Protein AF-A0A5K7ZVQ7-F1 (afdb_monomer)

Radius of gyration: 15.9 Å; Cα contacts (8 Å, |Δi|>4): 25; chains: 1; bounding box: 42×16×41 Å

pLDDT: mean 86.77, std 16.88, range [46.22, 98.75]

Sequence (63 aa):
MRKTSLDEQILRASKEIVVKFIETGRISPTGFPEAFKSIYRSVDETVKQSVDVDTADENGGEA

Nearest PDB structures (foldseek):
  6o35-assembly1_C-2  TM=5.838E-01  e=2.185E+00  synthetic construct
  6o35-assembly1_B-2  TM=5.814E-01  e=6.016E+00  synthetic construct
  6o35-assembly1_A  TM=5.745E-01  e=6.016E+00  synthetic construct

Mean predicted aligned error: 7.19 Å

Structure (mmCIF, N/CA/C/O backbone):
data_AF-A0A5K7ZVQ7-F1
#
_entry.id   AF-A0A5K7ZVQ7-F1
#
loop_
_atom_site.group_PDB
_atom_site.id
_atom_site.type_symbol
_atom_site.label_atom_id
_atom_site.label_alt_id
_atom_site.label_comp_id
_atom_site.label_asym_id
_atom_site.label_entity_id
_atom_site.label_seq_id
_atom_site.pdbx_PDB_ins_code
_atom_site.Cartn_x
_atom_site.Cartn_y
_atom_site.Cartn_z
_at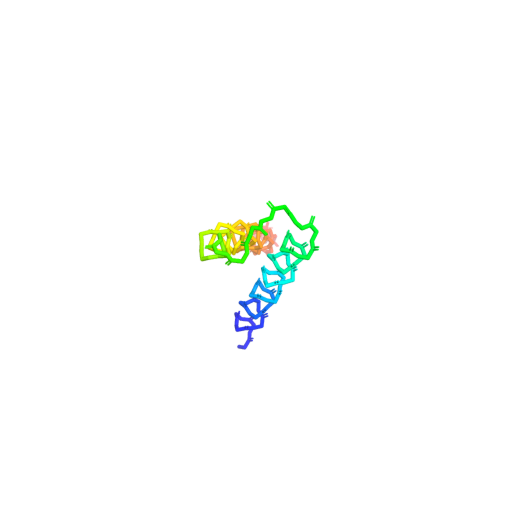om_site.occupancy
_atom_site.B_iso_or_equiv
_atom_site.auth_seq_id
_atom_site.auth_comp_id
_atom_site.auth_asym_id
_atom_site.auth_atom_id
_atom_site.pdbx_PDB_model_num
ATOM 1 N N . MET A 1 1 ? -1.970 2.386 24.162 1.00 57.66 1 MET A N 1
ATOM 2 C CA . MET A 1 1 ? -1.119 1.536 23.294 1.00 57.66 1 MET A CA 1
ATOM 3 C C . MET A 1 1 ? -1.848 0.831 22.139 1.00 57.66 1 MET A C 1
ATOM 5 O O . MET A 1 1 ? -1.157 0.361 21.253 1.00 57.66 1 MET A O 1
ATOM 9 N N . ARG A 1 2 ? -3.194 0.792 22.056 1.00 58.72 2 ARG A N 1
ATOM 10 C CA . ARG A 1 2 ? -3.900 0.160 20.912 1.00 58.72 2 ARG A CA 1
ATOM 11 C C . ARG A 1 2 ? -3.812 0.929 19.581 1.00 58.72 2 ARG A C 1
ATOM 13 O O . ARG A 1 2 ? -3.568 0.301 18.562 1.00 58.72 2 ARG A O 1
ATOM 20 N N . LYS A 1 3 ? -3.946 2.265 19.583 1.00 61.25 3 LYS A N 1
ATOM 21 C CA . LYS A 1 3 ? -3.907 3.073 18.342 1.00 61.25 3 LYS A CA 1
ATOM 22 C C . LYS A 1 3 ? -2.590 2.933 17.573 1.00 61.25 3 LYS A C 1
ATOM 24 O O . LYS A 1 3 ? -2.618 2.636 16.390 1.00 61.25 3 LYS A O 1
ATOM 29 N N . THR A 1 4 ? -1.457 3.016 18.271 1.00 71.00 4 THR A N 1
ATOM 30 C CA . THR A 1 4 ? -0.126 2.882 17.656 1.00 71.00 4 THR A CA 1
ATOM 31 C C . THR A 1 4 ? 0.060 1.534 16.955 1.00 71.00 4 THR A C 1
ATOM 33 O O . THR A 1 4 ? 0.610 1.491 15.865 1.00 71.00 4 THR A O 1
ATOM 36 N N . SER A 1 5 ? -0.466 0.443 17.526 1.00 86.19 5 SER A N 1
ATOM 37 C CA . SER A 1 5 ? -0.392 -0.883 16.897 1.00 86.19 5 SER A CA 1
ATOM 38 C C . SER A 1 5 ? -1.256 -0.990 15.635 1.00 86.19 5 SER A C 1
ATOM 40 O O . SER A 1 5 ? -0.862 -1.665 14.687 1.00 86.19 5 SER A O 1
ATOM 42 N N . LEU A 1 6 ? -2.415 -0.325 15.600 1.00 91.31 6 LEU A N 1
ATOM 43 C CA . LEU A 1 6 ? -3.279 -0.308 14.419 1.00 91.31 6 LEU A CA 1
ATOM 44 C C . LEU A 1 6 ? -2.654 0.513 13.286 1.00 91.31 6 LEU A C 1
ATOM 46 O O . LEU A 1 6 ? -2.585 0.043 12.153 1.00 91.31 6 LEU A O 1
ATOM 50 N N . ASP A 1 7 ? -2.131 1.695 13.610 1.00 93.00 7 ASP A N 1
ATOM 51 C CA . ASP A 1 7 ? -1.441 2.559 12.648 1.00 93.00 7 ASP A CA 1
ATOM 52 C C . ASP A 1 7 ? -0.212 1.845 12.047 1.00 93.00 7 ASP A C 1
ATOM 54 O O . ASP A 1 7 ? 0.033 1.904 10.841 1.00 93.00 7 ASP A O 1
ATOM 58 N N . GLU A 1 8 ? 0.533 1.087 12.861 1.00 94.75 8 GLU A N 1
ATOM 59 C CA . GLU A 1 8 ? 1.642 0.244 12.396 1.00 94.75 8 GLU A CA 1
ATOM 60 C C . GLU A 1 8 ? 1.186 -0.872 11.447 1.00 94.75 8 GLU A C 1
ATOM 62 O O . GLU A 1 8 ? 1.856 -1.132 10.442 1.00 94.75 8 GLU A O 1
ATOM 67 N N . GLN A 1 9 ? 0.053 -1.522 11.730 1.00 95.69 9 GLN A N 1
ATOM 68 C CA . GLN A 1 9 ? -0.519 -2.556 10.861 1.00 95.69 9 GLN A CA 1
ATOM 69 C C . GLN A 1 9 ? -0.968 -1.974 9.517 1.00 95.69 9 GLN A C 1
ATOM 71 O O . GLN A 1 9 ? -0.621 -2.526 8.469 1.00 95.69 9 GLN A O 1
ATOM 76 N N . ILE A 1 10 ? -1.651 -0.825 9.535 1.00 97.25 10 ILE A N 1
ATOM 77 C CA . ILE A 1 10 ? -2.059 -0.086 8.331 1.00 97.25 10 ILE A CA 1
ATOM 78 C C . ILE A 1 10 ? -0.824 0.277 7.499 1.00 97.25 10 ILE A C 1
ATOM 80 O O . ILE A 1 10 ? -0.774 0.019 6.291 1.00 97.25 10 ILE A O 1
ATOM 84 N N . LEU A 1 11 ? 0.219 0.809 8.143 1.00 97.56 11 LEU A N 1
ATOM 85 C CA . LEU A 1 11 ? 1.464 1.170 7.474 1.00 97.56 11 LEU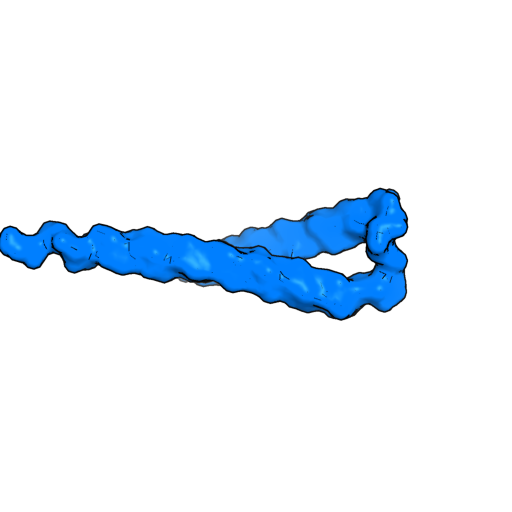 A CA 1
ATOM 86 C C . LEU A 1 11 ? 2.177 -0.054 6.882 1.00 97.56 11 LEU A C 1
ATOM 88 O O . LEU A 1 11 ? 2.708 0.012 5.771 1.00 97.56 11 LEU A O 1
ATOM 92 N N . ARG A 1 12 ? 2.211 -1.179 7.605 1.00 98.00 12 ARG A N 1
ATOM 93 C CA . ARG A 1 12 ? 2.846 -2.424 7.149 1.00 98.00 12 ARG A CA 1
ATOM 94 C C . ARG A 1 12 ? 2.132 -2.996 5.925 1.00 98.00 12 ARG A C 1
ATOM 96 O O . ARG A 1 12 ? 2.801 -3.237 4.923 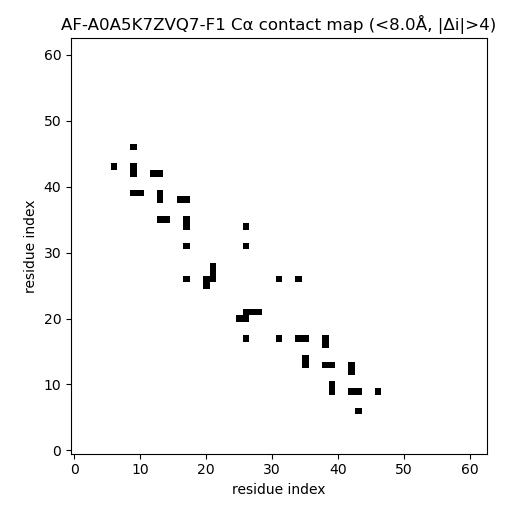1.00 98.00 12 ARG A O 1
ATOM 103 N N . ALA A 1 13 ? 0.806 -3.123 5.976 1.00 98.38 13 ALA A N 1
ATOM 104 C CA . ALA A 1 13 ? 0.002 -3.615 4.858 1.00 98.38 13 ALA A CA 1
ATOM 105 C C . ALA A 1 13 ? 0.154 -2.722 3.616 1.00 98.38 13 ALA A C 1
ATOM 107 O O . ALA A 1 13 ? 0.417 -3.211 2.518 1.00 98.38 13 ALA A O 1
ATOM 108 N N . SER A 1 14 ? 0.094 -1.400 3.797 1.00 98.75 14 SER A N 1
ATOM 109 C CA . SER A 1 14 ? 0.242 -0.437 2.698 1.00 98.75 14 SER A CA 1
ATOM 110 C C . SER A 1 14 ? 1.598 -0.554 1.994 1.00 98.75 14 SER A C 1
ATOM 112 O O . SER A 1 14 ? 1.669 -0.497 0.765 1.00 98.75 14 SER A O 1
ATOM 114 N N . LYS A 1 15 ? 2.681 -0.762 2.761 1.00 98.38 15 LYS A N 1
ATOM 115 C CA . LYS A 1 15 ? 4.028 -0.990 2.213 1.00 98.38 15 LYS A CA 1
ATOM 116 C C . LYS A 1 15 ? 4.108 -2.295 1.421 1.00 98.38 15 LYS A C 1
ATOM 118 O O . LYS A 1 15 ? 4.682 -2.303 0.337 1.00 98.38 15 LYS A O 1
ATOM 123 N N . GLU A 1 16 ? 3.539 -3.382 1.937 1.00 98.62 16 GLU A N 1
ATOM 124 C CA . GLU A 1 16 ? 3.560 -4.682 1.253 1.00 98.62 16 GLU A CA 1
ATOM 125 C C . GLU A 1 16 ? 2.806 -4.632 -0.084 1.00 98.62 16 GLU A C 1
ATOM 127 O O . GLU A 1 16 ? 3.321 -5.114 -1.095 1.00 98.62 16 GLU A O 1
ATOM 132 N N . ILE A 1 17 ? 1.637 -3.983 -0.123 1.00 98.62 17 ILE A N 1
ATOM 133 C CA . ILE A 1 17 ? 0.832 -3.838 -1.346 1.00 98.62 17 ILE A CA 1
ATOM 134 C C . ILE A 1 17 ? 1.596 -3.044 -2.415 1.00 98.62 17 ILE A C 1
ATOM 136 O O . ILE A 1 17 ? 1.718 -3.506 -3.552 1.00 98.62 17 ILE A O 1
ATOM 140 N N . VAL A 1 18 ? 2.138 -1.866 -2.073 1.00 98.69 18 VAL A N 1
ATOM 141 C CA . VAL A 1 18 ? 2.822 -1.023 -3.070 1.00 98.69 18 VAL A CA 1
ATOM 142 C C . VAL A 1 18 ? 4.102 -1.681 -3.590 1.00 98.69 18 VAL A C 1
ATOM 144 O O . VAL A 1 18 ? 4.360 -1.635 -4.792 1.00 98.69 18 VAL A O 1
ATOM 147 N N . VAL A 1 19 ? 4.869 -2.356 -2.724 1.00 98.50 19 VAL A N 1
ATOM 148 C CA . VAL A 1 19 ? 6.062 -3.108 -3.138 1.00 98.50 19 VAL A CA 1
ATOM 149 C C . VAL A 1 19 ? 5.663 -4.238 -4.083 1.00 98.50 19 VAL A C 1
ATOM 151 O O . VAL A 1 19 ? 6.269 -4.370 -5.143 1.00 98.50 19 VAL A O 1
ATOM 154 N N . LYS A 1 20 ? 4.585 -4.980 -3.794 1.00 98.75 20 LYS A N 1
ATOM 155 C CA . LYS A 1 20 ? 4.096 -6.045 -4.682 1.00 98.75 20 LYS A CA 1
ATOM 156 C C . LYS A 1 20 ? 3.681 -5.518 -6.058 1.00 98.75 20 LYS A C 1
ATOM 158 O O . LYS A 1 20 ? 3.958 -6.155 -7.075 1.00 98.75 20 LYS A O 1
ATOM 163 N N . PHE A 1 21 ? 3.032 -4.356 -6.123 1.00 98.56 21 PHE A N 1
ATOM 164 C CA . PHE A 1 21 ? 2.676 -3.725 -7.398 1.00 98.56 21 PHE A CA 1
ATOM 165 C C . PHE A 1 21 ? 3.902 -3.282 -8.199 1.00 98.56 21 PHE A C 1
ATOM 167 O O . PHE A 1 21 ? 3.886 -3.386 -9.425 1.00 98.56 21 PHE A O 1
ATOM 174 N N . ILE A 1 22 ? 4.970 -2.854 -7.525 1.00 98.44 22 ILE A N 1
ATOM 175 C CA . ILE A 1 22 ? 6.244 -2.529 -8.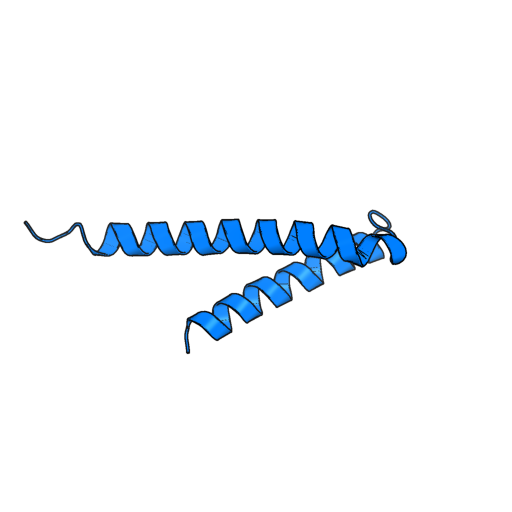174 1.00 98.44 22 ILE A CA 1
ATOM 176 C C . ILE A 1 22 ? 6.952 -3.797 -8.668 1.00 98.44 22 ILE A C 1
ATOM 178 O O . ILE A 1 22 ? 7.337 -3.863 -9.832 1.00 98.44 22 ILE A O 1
ATOM 182 N N . GLU A 1 23 ? 7.055 -4.832 -7.832 1.00 98.50 23 GLU A N 1
ATOM 183 C CA . GLU A 1 23 ? 7.668 -6.127 -8.179 1.00 98.50 23 GLU A CA 1
ATOM 184 C C . GLU A 1 23 ? 6.987 -6.803 -9.375 1.00 98.50 23 GLU A C 1
ATOM 186 O O . GLU A 1 23 ? 7.643 -7.437 -10.198 1.00 98.50 23 GLU A O 1
ATOM 191 N N . THR A 1 24 ? 5.665 -6.663 -9.483 1.00 98.44 24 THR A N 1
ATOM 192 C CA . THR A 1 24 ? 4.865 -7.236 -10.579 1.00 98.44 24 THR A CA 1
ATOM 193 C C . THR A 1 24 ? 4.763 -6.321 -11.802 1.00 98.44 24 THR A C 1
ATOM 195 O O . THR A 1 24 ? 4.088 -6.669 -12.771 1.00 98.44 24 THR A O 1
ATOM 198 N N . GLY A 1 25 ? 5.406 -5.148 -11.774 1.00 97.56 25 GLY A N 1
ATOM 199 C CA . GLY A 1 25 ? 5.422 -4.195 -12.885 1.00 97.56 25 GLY A CA 1
ATOM 200 C C . GLY A 1 25 ? 4.097 -3.463 -13.128 1.00 97.56 25 GLY A C 1
ATOM 201 O O . GLY A 1 25 ? 3.914 -2.875 -14.190 1.00 97.56 25 GLY A O 1
ATOM 202 N N . ARG A 1 26 ? 3.159 -3.484 -12.172 1.00 97.75 26 ARG A N 1
ATOM 203 C CA . ARG A 1 26 ? 1.882 -2.746 -12.254 1.00 97.75 26 ARG A CA 1
ATOM 204 C C . ARG A 1 26 ? 2.034 -1.265 -11.928 1.00 97.75 26 ARG A C 1
ATOM 206 O O . ARG A 1 26 ? 1.232 -0.460 -12.388 1.00 97.75 26 ARG A O 1
ATOM 213 N N . ILE A 1 27 ? 3.049 -0.917 -11.141 1.00 97.62 27 ILE A N 1
ATOM 214 C CA . ILE A 1 27 ? 3.412 0.457 -10.787 1.00 97.62 27 ILE A CA 1
ATOM 215 C C . ILE A 1 27 ? 4.922 0.606 -10.968 1.00 97.62 27 ILE A C 1
ATOM 217 O O . ILE A 1 27 ? 5.684 -0.266 -10.566 1.00 97.62 27 ILE A O 1
ATOM 221 N N . SER A 1 28 ? 5.382 1.700 -11.571 1.00 97.56 28 SER A N 1
ATOM 222 C CA . SER A 1 28 ? 6.816 1.996 -11.626 1.00 97.56 28 SER A CA 1
ATOM 223 C C . SER A 1 28 ? 7.314 2.521 -10.272 1.00 97.56 28 SER A C 1
ATOM 225 O O . SER A 1 28 ? 6.555 3.179 -9.556 1.00 97.56 28 SER A O 1
ATOM 227 N N . PRO A 1 29 ? 8.607 2.366 -9.933 1.00 97.44 29 PRO A N 1
ATOM 228 C CA . PRO A 1 29 ? 9.173 2.997 -8.738 1.00 97.44 29 PRO A CA 1
ATOM 229 C C . PRO A 1 29 ? 8.943 4.516 -8.681 1.00 97.44 29 PRO A C 1
ATOM 231 O O . PRO A 1 29 ? 8.745 5.075 -7.609 1.00 97.44 29 PRO A O 1
ATOM 234 N N . THR A 1 30 ? 8.902 5.190 -9.836 1.00 98.31 30 THR A N 1
ATOM 235 C CA . THR A 1 30 ? 8.613 6.631 -9.931 1.00 98.31 30 THR A CA 1
ATOM 236 C C . THR A 1 30 ? 7.177 6.991 -9.543 1.00 98.31 30 THR A C 1
ATOM 238 O O . THR A 1 30 ? 6.944 8.088 -9.046 1.00 98.31 30 THR A O 1
ATOM 241 N N . GLY A 1 31 ? 6.221 6.074 -9.722 1.00 96.94 31 GLY A N 1
ATOM 242 C CA . GLY A 1 31 ? 4.823 6.249 -9.321 1.00 96.94 31 GLY A CA 1
ATOM 243 C C . GLY A 1 31 ? 4.557 5.985 -7.836 1.00 96.94 31 GLY A C 1
ATOM 244 O O . GLY A 1 31 ? 3.435 6.196 -7.375 1.00 96.94 31 GLY A O 1
ATOM 245 N N . PHE A 1 32 ? 5.567 5.543 -7.075 1.00 97.94 32 PHE A N 1
ATOM 246 C CA . PHE A 1 32 ? 5.431 5.188 -5.660 1.00 97.94 32 PHE A CA 1
ATOM 247 C C . PHE A 1 32 ? 4.754 6.269 -4.796 1.00 97.94 32 PHE A C 1
ATOM 249 O O . PHE A 1 32 ? 3.837 5.905 -4.059 1.00 97.94 32 PHE A O 1
ATOM 256 N N . PRO A 1 33 ? 5.130 7.567 -4.853 1.00 98.25 33 PRO A N 1
ATOM 257 C CA . PRO A 1 33 ? 4.616 8.553 -3.899 1.00 98.25 33 PRO A CA 1
ATOM 258 C C . PRO A 1 33 ? 3.094 8.708 -3.935 1.00 98.25 33 PRO A C 1
ATOM 260 O O . PRO A 1 33 ? 2.460 8.809 -2.886 1.00 98.25 33 PRO A O 1
ATOM 263 N N . GLU A 1 34 ? 2.500 8.694 -5.127 1.00 98.19 34 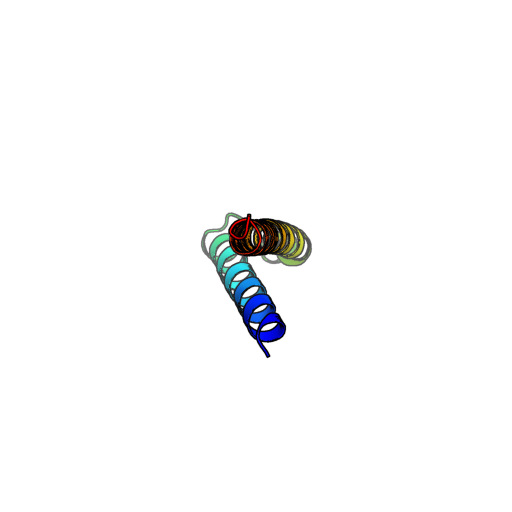GLU A N 1
ATOM 264 C CA . GLU A 1 34 ? 1.052 8.846 -5.295 1.00 98.19 34 GLU A CA 1
ATOM 265 C C . GLU A 1 34 ? 0.317 7.526 -5.048 1.00 98.19 34 GLU A C 1
ATOM 267 O O . GLU A 1 34 ? -0.692 7.495 -4.338 1.00 98.19 34 GLU A O 1
ATOM 272 N N . ALA A 1 35 ? 0.872 6.414 -5.541 1.00 98.31 35 ALA A N 1
ATOM 273 C CA . ALA A 1 35 ? 0.324 5.084 -5.304 1.00 98.31 35 ALA A CA 1
ATOM 274 C C . ALA A 1 35 ? 0.247 4.750 -3.809 1.00 98.31 35 ALA A C 1
ATOM 276 O O . ALA A 1 35 ? -0.793 4.305 -3.324 1.00 98.31 35 ALA A O 1
ATOM 277 N N . PHE A 1 36 ? 1.325 5.005 -3.066 1.00 98.62 36 PHE A N 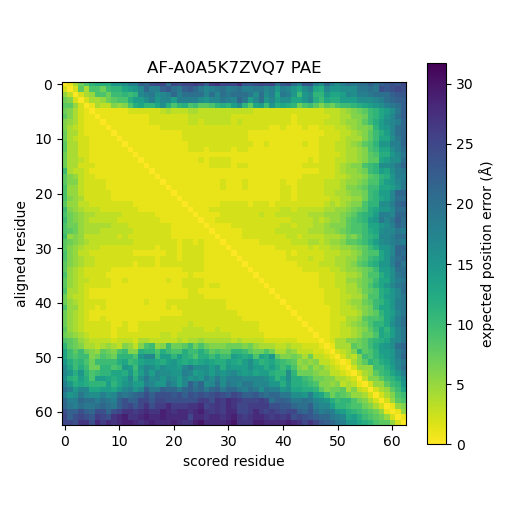1
ATOM 278 C CA . PHE A 1 36 ? 1.397 4.706 -1.641 1.00 98.62 36 PHE A CA 1
ATOM 279 C C . PHE A 1 36 ? 0.375 5.507 -0.833 1.00 98.62 36 PHE A C 1
ATOM 281 O O . PHE A 1 36 ? -0.319 4.925 -0.006 1.00 98.62 36 PHE A O 1
ATOM 288 N N . LYS A 1 37 ? 0.212 6.811 -1.102 1.00 98.62 37 LYS A N 1
ATOM 289 C CA . LYS A 1 37 ? -0.812 7.638 -0.436 1.00 98.62 37 LYS A CA 1
ATOM 290 C C . LYS A 1 37 ? -2.222 7.118 -0.703 1.00 98.62 37 LYS A C 1
ATOM 292 O O . LYS A 1 37 ? -3.042 7.092 0.211 1.00 98.62 37 LYS A O 1
ATOM 297 N N . SER A 1 38 ? -2.506 6.719 -1.946 1.00 98.56 38 SER A N 1
ATOM 298 C CA . SER A 1 38 ? -3.818 6.179 -2.305 1.00 98.56 38 SER A CA 1
ATOM 299 C C . SER A 1 38 ? -4.095 4.858 -1.591 1.00 98.56 38 SER A C 1
ATOM 301 O O . SER A 1 38 ? -5.157 4.710 -0.999 1.00 98.56 38 SER A O 1
ATOM 303 N N . ILE A 1 39 ? -3.135 3.929 -1.606 1.00 98.69 39 ILE A N 1
ATOM 304 C CA . ILE A 1 39 ? -3.248 2.631 -0.928 1.00 98.69 39 ILE A CA 1
ATOM 305 C C . ILE A 1 39 ? -3.406 2.828 0.581 1.00 98.69 39 ILE A C 1
ATOM 307 O O . ILE A 1 39 ? -4.321 2.261 1.171 1.00 98.69 39 ILE A O 1
ATOM 311 N N . TYR A 1 40 ? -2.554 3.658 1.190 1.00 98.56 40 TYR A N 1
ATOM 312 C CA . TYR A 1 40 ? -2.599 3.935 2.623 1.00 98.56 40 TYR A CA 1
ATOM 313 C C . TYR A 1 40 ? -3.967 4.457 3.045 1.00 98.56 40 TYR A C 1
ATO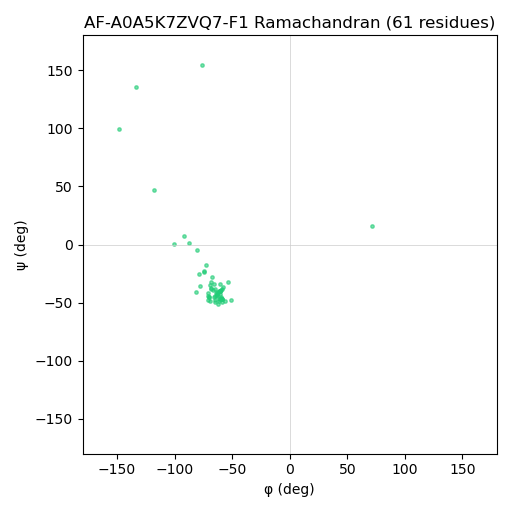M 315 O O . TYR A 1 40 ? -4.557 3.920 3.975 1.00 98.56 40 TYR A O 1
ATOM 323 N N . ARG A 1 41 ? -4.499 5.454 2.327 1.00 98.31 41 ARG A N 1
ATOM 324 C CA . ARG A 1 41 ? -5.824 6.010 2.614 1.00 98.31 41 ARG A CA 1
ATOM 325 C C . ARG A 1 41 ? -6.914 4.942 2.524 1.00 98.31 41 ARG A C 1
ATOM 327 O O . ARG A 1 41 ? -7.712 4.829 3.442 1.00 98.31 41 ARG A O 1
ATOM 334 N N . SER A 1 42 ? -6.912 4.126 1.469 1.00 98.44 42 SER A N 1
ATOM 335 C CA . SER A 1 42 ? -7.911 3.064 1.307 1.00 98.44 42 SER A CA 1
ATOM 336 C C . SER A 1 42 ? -7.873 2.030 2.438 1.00 98.44 42 SER A C 1
ATOM 338 O O . SER A 1 42 ? -8.925 1.606 2.912 1.00 98.44 42 SER A O 1
ATOM 340 N N . VAL A 1 43 ? -6.681 1.628 2.891 1.00 98.06 43 VAL A N 1
ATOM 341 C CA . VAL A 1 43 ? -6.537 0.689 4.017 1.00 98.06 43 VAL A CA 1
ATOM 342 C C . VAL A 1 43 ? -6.953 1.350 5.335 1.00 98.06 43 VAL A C 1
ATOM 344 O O . VAL A 1 43 ? -7.701 0.748 6.099 1.00 98.06 43 VAL A O 1
ATOM 347 N N . ASP A 1 44 ? -6.505 2.582 5.586 1.00 96.88 44 ASP A N 1
ATOM 348 C CA . ASP A 1 44 ? -6.809 3.348 6.800 1.00 96.88 44 ASP A CA 1
ATOM 349 C C . ASP A 1 44 ? -8.315 3.552 6.988 1.00 96.88 44 ASP A C 1
ATOM 351 O O . ASP A 1 44 ? -8.850 3.237 8.050 1.00 96.88 44 ASP A O 1
ATOM 355 N N . GLU A 1 45 ? -9.002 4.006 5.936 1.00 96.31 45 GLU A N 1
ATOM 356 C CA . GLU A 1 45 ? -10.451 4.228 5.935 1.00 96.31 45 GLU A CA 1
ATOM 357 C C . GLU A 1 45 ? -11.213 2.925 6.189 1.00 96.31 45 GLU A C 1
ATOM 359 O O . GLU A 1 45 ? -12.077 2.882 7.062 1.00 96.31 45 GLU A O 1
ATOM 364 N N . THR A 1 46 ? -10.847 1.843 5.493 1.00 96.12 46 THR A N 1
ATOM 365 C CA . THR A 1 46 ? -11.505 0.534 5.648 1.00 96.12 46 THR A CA 1
ATOM 366 C C . THR A 1 46 ? -11.384 0.015 7.081 1.00 96.12 46 THR A C 1
ATOM 368 O O . THR A 1 46 ? -12.364 -0.430 7.677 1.00 96.12 46 THR A O 1
ATOM 371 N N . VAL A 1 47 ? -10.179 0.083 7.651 1.00 93.69 47 VAL A N 1
ATOM 372 C CA . VAL A 1 47 ? -9.895 -0.450 8.987 1.00 93.69 47 VAL A CA 1
ATOM 373 C C . VAL A 1 47 ? -10.545 0.406 10.071 1.00 93.69 47 VAL A C 1
ATOM 375 O O . VAL A 1 47 ? -11.168 -0.125 10.990 1.00 93.69 47 VAL A O 1
ATOM 378 N N . LYS A 1 48 ? -10.450 1.733 9.982 1.00 89.69 48 LYS A N 1
ATOM 379 C CA . LYS A 1 48 ? -11.051 2.614 10.992 1.00 89.69 48 LYS A CA 1
ATOM 380 C C . LYS A 1 48 ? -12.574 2.572 10.952 1.00 89.69 48 LYS A C 1
ATOM 382 O O . LYS A 1 48 ? -13.182 2.499 12.013 1.00 89.69 48 LYS A O 1
ATOM 387 N N . GLN A 1 49 ? -13.173 2.485 9.763 1.00 88.56 49 GLN A N 1
ATOM 388 C CA . GLN A 1 49 ? -14.614 2.285 9.640 1.00 88.56 49 GLN A CA 1
ATOM 389 C C . GLN A 1 49 ? -15.064 0.972 10.298 1.00 88.56 49 GLN A C 1
ATOM 391 O O . GLN A 1 49 ? -16.091 0.966 10.967 1.00 88.56 49 GLN A O 1
ATOM 396 N N . SER A 1 50 ? -14.302 -0.122 10.169 1.00 79.56 50 SER A N 1
ATOM 397 C CA . SER A 1 50 ? -14.645 -1.371 10.871 1.00 79.56 50 SER A CA 1
ATOM 398 C C . SER A 1 50 ? -14.569 -1.254 12.397 1.00 79.56 50 SER A C 1
ATOM 400 O O . SER A 1 50 ? -15.441 -1.766 13.088 1.00 79.56 50 SER A O 1
ATOM 402 N N . VAL A 1 51 ? -13.583 -0.524 12.930 1.00 76.50 51 VAL A N 1
ATOM 403 C CA . VAL A 1 51 ? -13.432 -0.333 14.384 1.00 76.50 51 VAL A CA 1
ATOM 404 C C . VAL A 1 51 ? -14.561 0.525 14.964 1.00 76.50 51 VAL A C 1
ATOM 406 O O . VAL A 1 51 ? -15.044 0.249 16.064 1.00 76.50 51 VAL A O 1
ATOM 409 N N . ASP A 1 52 ? -14.993 1.556 14.238 1.00 72.19 52 ASP A N 1
ATOM 410 C CA . ASP A 1 52 ? -16.085 2.429 14.681 1.00 72.19 52 ASP A CA 1
ATOM 411 C C . ASP A 1 52 ? -17.438 1.693 14.702 1.00 72.19 52 ASP A C 1
ATOM 413 O O . ASP A 1 52 ? -18.265 1.964 15.572 1.00 72.19 52 ASP A O 1
ATOM 417 N N . VAL A 1 53 ? -17.648 0.730 13.794 1.00 69.31 53 VAL A N 1
ATOM 418 C CA . VAL A 1 53 ? -18.839 -0.137 13.786 1.00 69.31 53 VAL A CA 1
ATOM 419 C C . VAL A 1 53 ? -18.831 -1.095 14.979 1.00 69.31 53 VAL A C 1
ATOM 421 O O . VAL A 1 53 ? -19.810 -1.132 15.721 1.00 69.31 53 VAL A O 1
ATOM 424 N N . ASP A 1 54 ? -17.714 -1.781 15.239 1.00 62.09 54 ASP A N 1
ATOM 425 C CA . ASP A 1 54 ? -17.609 -2.710 16.376 1.00 62.09 54 ASP A CA 1
ATOM 426 C C . ASP A 1 54 ? -17.816 -2.002 17.731 1.00 62.09 54 ASP A C 1
ATOM 428 O O . ASP A 1 54 ? -18.417 -2.556 18.648 1.00 62.09 54 ASP A O 1
ATOM 432 N N . THR A 1 55 ? -17.376 -0.745 17.863 1.00 61.47 55 THR A N 1
ATOM 433 C CA . THR A 1 55 ? -17.533 0.025 19.115 1.00 61.47 55 THR A CA 1
ATOM 434 C C . THR A 1 55 ? -18.977 0.515 19.332 1.00 61.47 55 THR A C 1
ATOM 436 O O . THR A 1 55 ? -19.388 0.782 20.466 1.00 61.47 55 THR A O 1
ATOM 439 N N . ALA A 1 56 ? -19.764 0.656 18.261 1.00 59.19 56 ALA A N 1
ATOM 440 C CA . ALA A 1 56 ? -21.158 1.090 18.343 1.00 59.19 56 ALA A CA 1
ATOM 441 C C . ALA A 1 56 ? -22.094 -0.042 18.804 1.00 59.19 56 ALA A C 1
ATOM 443 O O . ALA A 1 56 ? -23.018 0.218 19.576 1.00 59.19 56 ALA A O 1
ATOM 444 N N . ASP A 1 57 ? -21.819 -1.286 18.403 1.00 57.66 57 ASP A N 1
ATOM 445 C CA . ASP A 1 57 ? -22.628 -2.452 18.779 1.00 57.66 57 ASP A CA 1
ATOM 446 C C . ASP A 1 57 ? -22.418 -2.893 20.244 1.00 57.66 57 ASP A C 1
ATOM 448 O O . ASP A 1 57 ? -23.324 -3.465 20.851 1.00 57.66 57 ASP A O 1
ATOM 452 N N . GLU A 1 58 ? -21.284 -2.558 20.874 1.00 56.53 58 GLU A N 1
ATOM 453 C CA . GLU A 1 58 ? -21.028 -2.872 22.294 1.00 56.53 58 GLU A CA 1
ATOM 454 C C . GLU A 1 58 ? -21.844 -2.014 23.289 1.00 56.53 58 GLU A C 1
ATOM 456 O O . GLU A 1 58 ? -22.001 -2.405 24.444 1.00 56.53 58 GLU A O 1
ATOM 461 N N . ASN A 1 59 ? -22.4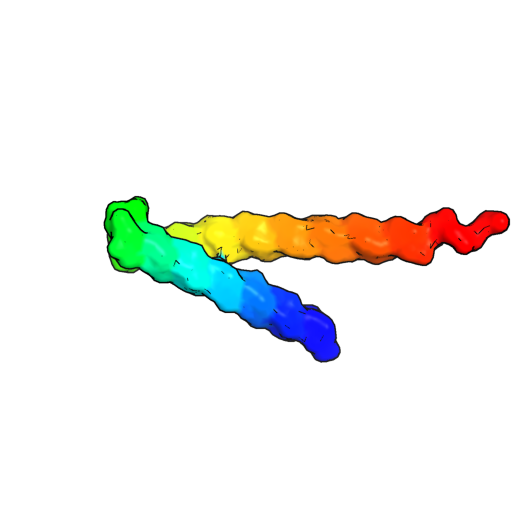03 -0.868 22.871 1.00 57.66 59 ASN A N 1
ATOM 462 C CA . ASN A 1 59 ? -23.134 0.060 23.756 1.00 57.66 59 ASN A CA 1
ATOM 463 C C . ASN A 1 59 ? -24.674 -0.049 23.665 1.00 57.66 59 ASN A C 1
ATOM 465 O O . ASN A 1 59 ? -25.383 0.697 24.339 1.00 57.66 59 ASN A O 1
ATOM 469 N N . GLY A 1 60 ? -25.213 -0.948 22.833 1.00 54.59 60 GLY A N 1
ATOM 470 C CA . GLY A 1 60 ? -26.656 -1.079 22.569 1.00 54.59 60 GLY A CA 1
ATOM 471 C C . GLY A 1 60 ? -27.422 -2.064 23.464 1.00 54.59 60 GLY A C 1
ATOM 472 O O . GLY A 1 60 ? -28.584 -2.353 23.185 1.00 54.59 60 GLY A O 1
ATOM 473 N N . GLY A 1 61 ? -26.786 -2.612 24.504 1.00 52.50 61 GLY A N 1
ATOM 474 C CA . GLY A 1 61 ? -27.298 -3.736 25.296 1.00 52.50 61 GLY A CA 1
ATOM 475 C C . GLY A 1 61 ? -27.555 -3.434 26.772 1.00 52.50 61 GLY A C 1
ATOM 476 O O . GLY A 1 61 ? -27.149 -4.228 27.610 1.00 52.50 61 GLY A O 1
ATOM 477 N N . GLU A 1 62 ? -28.211 -2.326 27.113 1.00 51.22 62 GLU A N 1
ATOM 478 C CA . GLU A 1 62 ? -28.797 -2.154 28.451 1.00 51.22 62 GLU A CA 1
ATOM 479 C C . GLU A 1 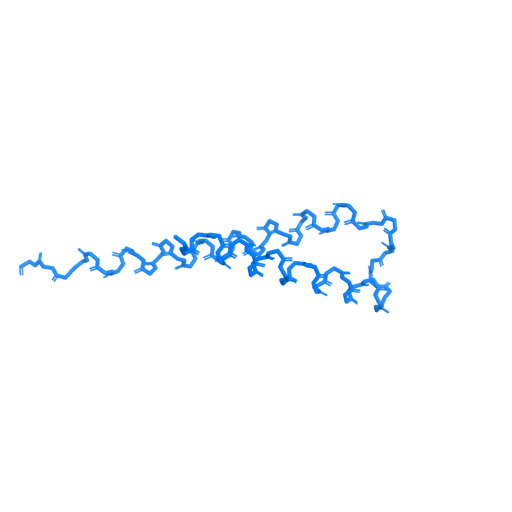62 ? -30.067 -1.293 28.348 1.00 51.22 62 GLU A C 1
ATOM 481 O O . GLU A 1 62 ? -30.008 -0.070 28.209 1.00 51.22 62 GLU A O 1
ATOM 486 N N . ALA A 1 63 ? -31.224 -1.961 28.346 1.00 46.22 63 ALA A N 1
ATOM 487 C CA . ALA A 1 63 ? -32.556 -1.382 28.507 1.00 46.22 63 ALA A CA 1
ATOM 488 C C . ALA A 1 63 ? -33.331 -2.209 29.536 1.00 46.22 63 ALA A C 1
ATOM 490 O O . ALA A 1 63 ? -33.198 -3.456 29.495 1.00 46.22 63 ALA A O 1
#

Organism: NCBI:txid885957

Secondary structure (DSSP, 8-state):
-HHHHHHHHHHHHHHHHHHHHHHTTSS-GGGHHHHHHHHHHHHHHHHHHHHHHHHHHTTS---

Foldseek 3Di:
DVVVVVLVVLLVVLVVVLVVCCVVVVAPPVRSVVSSVVSSVVSVVVVVVVVVVVVVVVPPPDD

Solvent-accessible surface area (backbone atoms only — not comparable to full-atom values): 3681 Å² total; per-residue (Å²): 120,68,67,64,56,51,55,50,49,41,52,50,53,32,51,53,54,50,50,50,33,38,78,70,66,78,36,55,81,86,50,41,72,63,52,41,54,53,46,35,50,56,48,46,52,56,53,51,54,51,54,56,51,59,60,56,67,72,72,74,82,82,131